Protein AF-A0A087U171-F1 (afdb_m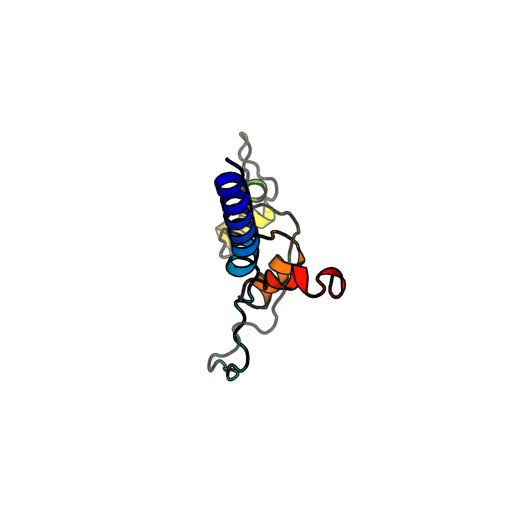onomer_lite)

Structure (mmCIF, N/CA/C/O backbone):
data_AF-A0A087U171-F1
#
_entry.id   AF-A0A087U171-F1
#
loop_
_atom_site.group_PDB
_atom_site.id
_atom_site.type_symbol
_atom_site.label_atom_id
_atom_site.label_alt_id
_atom_site.label_comp_id
_atom_site.label_asym_id
_atom_site.label_entity_id
_atom_site.label_seq_id
_atom_site.pdbx_PDB_ins_code
_atom_site.Cartn_x
_atom_site.Cartn_y
_atom_site.Cartn_z
_atom_site.occupancy
_atom_site.B_iso_or_equiv
_atom_site.auth_seq_id
_atom_site.auth_comp_id
_atom_site.auth_asym_id
_atom_site.auth_atom_id
_atom_site.pdbx_PDB_model_num
ATOM 1 N N . MET A 1 1 ? 34.828 6.775 -36.837 1.00 70.75 1 MET A N 1
ATOM 2 C CA . MET A 1 1 ? 34.079 7.713 -35.965 1.00 70.75 1 MET A CA 1
ATOM 3 C C . MET A 1 1 ? 32.569 7.620 -36.177 1.00 70.75 1 MET A C 1
ATOM 5 O O . MET A 1 1 ? 31.878 7.353 -35.208 1.00 70.75 1 MET A O 1
ATOM 9 N N . ILE A 1 2 ? 32.053 7.731 -37.409 1.00 85.25 2 ILE A N 1
ATOM 10 C CA . ILE A 1 2 ? 30.600 7.662 -37.693 1.00 85.25 2 ILE A CA 1
ATOM 11 C C . ILE A 1 2 ? 29.969 6.317 -37.274 1.00 85.25 2 ILE A C 1
ATOM 13 O O . ILE A 1 2 ? 28.938 6.314 -36.613 1.00 85.25 2 ILE A O 1
ATOM 17 N N . LEU A 1 3 ? 30.621 5.183 -37.566 1.00 88.44 3 LEU A N 1
ATOM 18 C CA . LEU A 1 3 ? 30.140 3.847 -37.172 1.00 88.44 3 LEU A CA 1
ATOM 19 C C . LEU A 1 3 ? 29.975 3.691 -35.650 1.00 88.44 3 LEU A C 1
ATOM 21 O O . LEU A 1 3 ? 28.954 3.195 -35.187 1.00 88.44 3 LEU A O 1
ATOM 25 N N . PHE A 1 4 ? 30.961 4.151 -34.874 1.00 91.00 4 PHE A N 1
ATOM 26 C CA . PHE A 1 4 ? 30.902 4.117 -33.410 1.00 91.00 4 PHE A CA 1
ATOM 27 C C . PHE A 1 4 ? 29.806 5.038 -32.860 1.00 91.00 4 PHE A C 1
ATOM 29 O O . PHE A 1 4 ? 29.152 4.680 -31.887 1.00 91.00 4 PHE A O 1
ATOM 36 N N . GLY A 1 5 ? 29.560 6.181 -33.512 1.00 92.81 5 GLY A N 1
ATOM 37 C CA . GLY A 1 5 ? 28.435 7.059 -33.185 1.00 92.81 5 GLY A CA 1
ATOM 38 C C . GLY A 1 5 ? 27.081 6.384 -33.419 1.00 92.81 5 GLY A C 1
ATOM 39 O O . GLY A 1 5 ? 26.248 6.369 -32.520 1.00 92.81 5 GLY A O 1
ATOM 40 N N . PHE A 1 6 ? 26.885 5.757 -34.584 1.00 95.88 6 PHE A N 1
ATOM 41 C CA . PHE A 1 6 ? 25.660 5.009 -34.898 1.00 95.88 6 PHE A CA 1
ATOM 42 C C . PHE A 1 6 ? 25.425 3.840 -33.939 1.00 95.88 6 PHE A C 1
ATOM 44 O O . PHE A 1 6 ? 24.322 3.687 -33.418 1.00 95.88 6 PHE A O 1
ATOM 51 N N . LEU A 1 7 ? 26.462 3.043 -33.664 1.00 96.69 7 LEU A N 1
ATOM 52 C CA . LEU A 1 7 ? 26.379 1.946 -32.702 1.00 96.69 7 LEU A CA 1
ATOM 53 C C . LEU A 1 7 ? 26.042 2.463 -31.297 1.00 96.69 7 L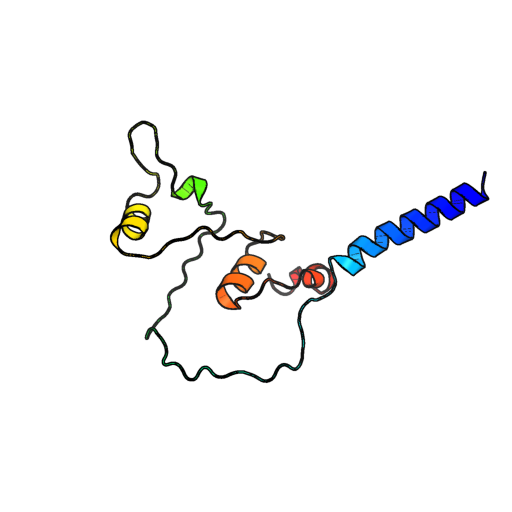EU A C 1
ATOM 55 O O . LEU A 1 7 ? 25.209 1.877 -30.610 1.00 96.69 7 LEU A O 1
ATOM 59 N N . GLY A 1 8 ? 26.637 3.591 -30.900 1.00 96.38 8 GLY A N 1
ATOM 60 C CA . GLY A 1 8 ? 26.315 4.281 -29.656 1.00 96.38 8 GLY A CA 1
ATOM 61 C C . GLY A 1 8 ? 24.834 4.642 -29.573 1.00 96.38 8 GLY A C 1
ATOM 62 O O . GLY A 1 8 ? 24.183 4.267 -28.602 1.00 96.38 8 GLY A O 1
ATOM 63 N N . VAL A 1 9 ? 24.280 5.299 -30.596 1.00 96.88 9 VAL A N 1
ATOM 64 C CA . VAL A 1 9 ? 22.849 5.653 -30.640 1.00 96.88 9 VAL A CA 1
ATOM 65 C C . VAL A 1 9 ? 21.969 4.409 -30.523 1.00 96.88 9 VAL A C 1
ATOM 67 O O . VAL A 1 9 ? 21.073 4.394 -29.686 1.00 96.88 9 VAL A O 1
ATOM 70 N N . ILE A 1 10 ? 22.262 3.345 -31.279 1.00 97.38 10 ILE A N 1
ATOM 71 C CA . ILE A 1 10 ? 21.495 2.089 -31.232 1.00 97.38 10 ILE A CA 1
ATOM 72 C C . ILE A 1 10 ? 21.484 1.503 -29.816 1.00 97.38 10 ILE A C 1
ATOM 74 O O . ILE A 1 10 ? 20.419 1.175 -29.296 1.00 97.38 10 ILE A O 1
ATOM 78 N N . ILE A 1 11 ? 22.651 1.406 -29.173 1.00 96.88 11 ILE A N 1
ATOM 79 C CA . ILE A 1 11 ? 22.769 0.870 -27.812 1.00 96.88 11 ILE A CA 1
ATOM 80 C C . ILE A 1 11 ? 21.957 1.716 -26.821 1.00 96.88 11 ILE A C 1
ATOM 82 O O . ILE A 1 11 ? 21.208 1.164 -26.017 1.00 96.88 11 ILE A O 1
ATOM 86 N N . HIS A 1 12 ? 22.051 3.046 -26.898 1.00 96.19 12 HIS A N 1
ATOM 87 C CA . HIS A 1 12 ? 21.295 3.934 -26.009 1.00 96.19 12 HIS A CA 1
ATOM 88 C C . HIS A 1 12 ? 19.789 3.831 -26.242 1.00 96.19 12 HIS A C 1
ATOM 90 O O . HIS A 1 12 ? 19.025 3.831 -25.281 1.00 96.19 12 HIS A O 1
ATOM 96 N N . THR A 1 13 ? 19.347 3.694 -27.492 1.00 96.31 13 THR A N 1
ATOM 97 C CA . THR A 1 13 ? 17.935 3.466 -27.808 1.00 96.31 13 THR A CA 1
ATOM 98 C C . THR A 1 13 ? 17.443 2.139 -27.227 1.00 96.31 13 THR A C 1
ATOM 100 O O . THR A 1 13 ? 16.379 2.114 -26.616 1.00 96.31 13 THR A O 1
ATOM 103 N N . ILE A 1 14 ? 18.218 1.055 -27.342 1.00 96.56 14 ILE A N 1
ATOM 104 C CA . ILE A 1 14 ? 17.868 -0.245 -26.744 1.00 96.56 14 ILE A CA 1
ATOM 105 C C . ILE A 1 14 ? 17.748 -0.131 -25.221 1.00 96.56 14 ILE A C 1
ATOM 107 O O . ILE A 1 14 ? 16.753 -0.582 -24.660 1.00 96.56 14 ILE A O 1
ATOM 111 N N . PHE A 1 15 ? 18.718 0.499 -24.552 1.00 94.38 15 PHE A N 1
ATOM 112 C CA . PHE A 1 15 ? 18.658 0.701 -23.101 1.00 94.38 15 PHE A CA 1
ATOM 113 C C . PHE A 1 15 ? 17.507 1.609 -22.672 1.00 94.38 15 PHE A C 1
ATOM 115 O O . PHE A 1 15 ? 16.906 1.384 -21.626 1.00 94.38 15 PHE A O 1
ATOM 122 N N . LEU A 1 16 ? 17.165 2.613 -23.478 1.00 93.94 16 LEU A N 1
ATOM 123 C CA . LEU A 1 16 ? 16.008 3.456 -23.207 1.00 93.94 16 LEU A CA 1
ATOM 124 C C . LEU A 1 16 ? 14.711 2.638 -23.262 1.00 93.94 16 LEU A C 1
ATOM 126 O O . LEU A 1 16 ? 13.887 2.742 -22.358 1.00 93.94 16 LEU A O 1
ATOM 130 N N . TYR A 1 17 ? 14.541 1.791 -24.282 1.00 92.06 17 TYR A N 1
ATOM 131 C CA . TYR A 1 17 ? 13.362 0.928 -24.401 1.00 92.06 17 TYR A CA 1
ATOM 132 C C . TYR A 1 17 ? 13.311 -0.182 -23.345 1.00 92.06 17 TYR A C 1
ATOM 134 O O . TYR A 1 17 ? 12.220 -0.531 -22.893 1.00 92.06 17 TYR A O 1
ATOM 142 N N . SER A 1 18 ? 14.456 -0.724 -22.919 1.00 92.00 18 SER A N 1
ATOM 143 C CA . SER A 1 18 ? 14.481 -1.826 -21.951 1.00 92.00 18 SER A CA 1
ATOM 144 C C . SER A 1 18 ? 13.933 -1.420 -20.583 1.00 92.00 18 SER A C 1
ATOM 146 O O . SER A 1 18 ? 13.266 -2.227 -19.942 1.00 92.00 18 SER A O 1
ATOM 148 N N . VAL A 1 19 ? 14.131 -0.168 -20.155 1.00 89.06 19 VAL A N 1
ATOM 149 C CA . VAL A 1 19 ? 13.524 0.355 -18.919 1.00 89.06 19 VAL A CA 1
ATOM 150 C C . VAL A 1 19 ? 11.999 0.256 -18.986 1.00 89.06 19 VAL A C 1
ATOM 152 O O . VAL A 1 19 ? 11.365 -0.179 -18.026 1.00 89.06 19 VAL A O 1
ATOM 155 N N . PHE A 1 20 ? 11.396 0.591 -20.127 1.00 84.88 20 PHE A N 1
ATOM 156 C CA . PHE A 1 20 ? 9.947 0.489 -20.276 1.00 84.88 20 PHE A CA 1
ATOM 157 C C . PHE A 1 20 ? 9.464 -0.968 -20.282 1.00 84.88 20 PHE A C 1
ATOM 159 O O . PHE A 1 20 ? 8.514 -1.282 -19.570 1.00 84.88 20 PHE A O 1
ATOM 166 N N . ASP A 1 21 ? 10.129 -1.875 -21.004 1.00 83.62 21 ASP A N 1
ATOM 167 C CA . ASP A 1 21 ? 9.726 -3.294 -21.036 1.00 83.62 21 ASP A CA 1
ATOM 168 C C . ASP A 1 21 ? 9.906 -3.996 -19.678 1.00 83.62 21 ASP A C 1
ATOM 170 O O . ASP A 1 21 ? 9.0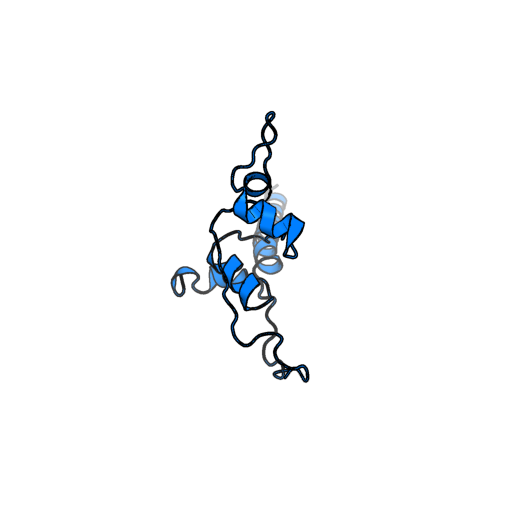71 -4.809 -19.290 1.00 83.62 21 ASP A O 1
ATOM 174 N N . VAL A 1 22 ? 10.952 -3.663 -18.915 1.00 84.38 22 VAL A N 1
ATOM 175 C CA . VAL A 1 22 ? 11.205 -4.285 -17.604 1.00 84.38 22 VAL A CA 1
ATOM 176 C C . VAL A 1 22 ? 10.240 -3.776 -16.530 1.00 84.38 22 VAL A C 1
ATOM 178 O O . VAL A 1 22 ? 9.755 -4.574 -15.731 1.00 84.38 22 VAL A O 1
ATOM 181 N N . TYR A 1 23 ? 9.949 -2.470 -16.491 1.00 80.06 23 TYR A N 1
ATOM 182 C CA . TYR A 1 23 ? 9.186 -1.868 -15.386 1.00 80.06 23 TYR A CA 1
ATOM 183 C C . TYR A 1 23 ? 7.693 -1.653 -15.673 1.00 80.06 23 TYR A C 1
ATOM 185 O O . TYR A 1 23 ? 6.913 -1.567 -14.727 1.00 80.06 23 TYR A O 1
ATOM 193 N N . PHE A 1 24 ? 7.270 -1.583 -16.940 1.00 78.56 24 PHE A N 1
ATOM 194 C CA . PHE A 1 24 ? 5.876 -1.292 -17.318 1.00 78.56 24 PHE A CA 1
ATOM 195 C C . PHE A 1 24 ? 5.159 -2.489 -17.944 1.00 78.56 24 PHE A C 1
ATOM 197 O O . PHE A 1 24 ? 4.144 -2.333 -18.625 1.00 78.56 24 PHE A O 1
ATOM 204 N N . LYS A 1 25 ? 5.660 -3.701 -17.708 1.00 78.50 25 LYS A N 1
ATOM 205 C CA . LYS A 1 25 ? 4.976 -4.931 -18.101 1.00 78.50 25 LYS A CA 1
ATOM 206 C C . LYS A 1 25 ? 4.059 -5.402 -16.983 1.00 78.50 25 LYS A C 1
ATOM 208 O O . LYS A 1 25 ? 4.446 -5.417 -15.818 1.00 78.50 25 LYS A O 1
ATOM 213 N N . SER A 1 26 ? 2.844 -5.791 -17.359 1.00 75.38 26 SER A N 1
ATOM 214 C CA . SER A 1 26 ? 1.826 -6.212 -16.400 1.00 75.38 26 SER A CA 1
ATOM 215 C C . SER A 1 26 ? 2.269 -7.451 -15.615 1.00 75.38 26 SER A C 1
ATOM 217 O O . SER A 1 26 ? 2.577 -8.471 -16.238 1.00 75.38 26 SER A O 1
ATOM 219 N N . PRO A 1 27 ? 2.258 -7.409 -14.270 1.00 70.94 27 PRO A N 1
ATOM 220 C CA . PRO A 1 27 ? 2.466 -8.591 -13.443 1.00 70.94 27 PRO A CA 1
ATOM 221 C C . PRO A 1 27 ? 1.176 -9.412 -13.254 1.00 70.94 27 PRO A C 1
ATOM 223 O O . PRO A 1 27 ? 1.211 -10.450 -12.594 1.00 70.94 27 PRO A O 1
ATOM 226 N N . ILE A 1 28 ? 0.029 -8.958 -13.780 1.00 74.25 28 ILE A N 1
ATOM 227 C CA . ILE A 1 28 ? -1.272 -9.579 -13.516 1.00 74.25 28 ILE A CA 1
ATOM 228 C C . ILE A 1 28 ? -1.443 -10.845 -14.363 1.00 74.25 28 ILE A C 1
ATOM 230 O O . ILE A 1 28 ? -1.523 -10.808 -15.594 1.00 74.25 28 ILE A O 1
ATOM 234 N N . ILE A 1 29 ? -1.563 -11.983 -13.681 1.00 75.38 29 ILE A N 1
ATOM 235 C CA . ILE A 1 29 ? -1.872 -13.275 -14.297 1.00 75.38 29 ILE A CA 1
ATOM 236 C C . ILE A 1 29 ? -3.385 -13.372 -14.505 1.00 75.38 29 ILE A C 1
ATOM 238 O O . ILE A 1 29 ? -4.171 -13.211 -13.573 1.00 75.38 29 ILE A O 1
ATOM 242 N N . HIS A 1 30 ? -3.791 -13.657 -15.739 1.00 79.12 30 HIS A N 1
ATOM 243 C CA . HIS A 1 30 ? -5.193 -13.806 -16.116 1.00 79.12 30 HIS A CA 1
ATOM 244 C C . HIS A 1 30 ? -5.598 -15.287 -16.097 1.00 79.12 30 HIS A C 1
ATOM 246 O O . HIS A 1 30 ? -4.765 -16.165 -16.314 1.00 79.12 30 HIS A O 1
ATOM 252 N N . GLY A 1 31 ? -6.883 -15.570 -15.862 1.00 83.25 31 GLY A N 1
ATOM 253 C CA . GLY A 1 31 ? -7.423 -16.936 -15.922 1.00 83.25 31 GLY A CA 1
ATOM 254 C C . GLY A 1 31 ? -7.198 -17.787 -14.668 1.00 83.25 31 GLY A C 1
ATOM 255 O O . GLY A 1 31 ? -7.317 -19.007 -14.734 1.00 83.25 31 GLY A O 1
ATOM 256 N N . MET A 1 32 ? -6.885 -17.169 -13.524 1.00 81.50 32 MET A N 1
ATOM 257 C CA . MET A 1 32 ? -6.827 -17.891 -12.252 1.00 81.50 32 MET A CA 1
ATOM 258 C C . MET A 1 32 ? -8.212 -18.426 -11.864 1.00 81.50 32 MET A C 1
ATOM 260 O O . MET A 1 32 ? -9.221 -17.731 -11.997 1.00 81.50 32 MET A O 1
ATOM 264 N N . THR A 1 33 ? -8.262 -19.653 -11.349 1.00 87.69 33 THR A N 1
ATOM 265 C CA . THR A 1 33 ? -9.481 -20.227 -10.772 1.00 87.69 33 THR A CA 1
ATOM 266 C C . THR A 1 33 ? -9.830 -19.498 -9.471 1.00 87.69 33 THR A C 1
ATOM 268 O O . THR A 1 33 ? -8.974 -19.445 -8.583 1.00 87.69 33 THR A O 1
ATOM 271 N N . PRO A 1 34 ? -11.055 -18.959 -9.314 1.00 85.44 34 PRO A N 1
ATOM 272 C CA . PRO A 1 34 ? -11.471 -18.318 -8.072 1.00 85.44 34 PRO A CA 1
ATOM 273 C C . PRO A 1 34 ? -11.323 -19.268 -6.881 1.00 85.44 34 PRO A C 1
ATOM 275 O O . PRO A 1 34 ? -11.788 -20.406 -6.925 1.00 85.44 34 PRO A O 1
ATOM 278 N N . TYR A 1 35 ? -10.686 -18.793 -5.813 1.00 85.06 35 TYR A N 1
ATOM 279 C CA . TYR A 1 35 ? -10.543 -19.546 -4.572 1.00 85.06 35 TYR A CA 1
ATOM 280 C C . TYR A 1 35 ? -11.574 -19.070 -3.550 1.00 85.06 35 TYR A C 1
ATOM 282 O O . TYR A 1 35 ? -11.674 -17.874 -3.273 1.00 85.06 35 TYR A O 1
ATOM 290 N N . SER A 1 36 ? -12.330 -20.006 -2.976 1.00 87.56 36 SER A N 1
ATOM 291 C CA . SER A 1 36 ? -13.227 -19.722 -1.856 1.00 87.56 36 SER A CA 1
ATOM 292 C C . SER A 1 36 ? -12.553 -20.124 -0.552 1.00 87.56 36 SER A C 1
ATOM 294 O O . SER A 1 36 ? -12.022 -21.229 -0.432 1.00 87.56 36 SER A O 1
ATOM 296 N N . THR A 1 37 ? -12.557 -19.221 0.426 1.00 87.88 37 THR A N 1
ATOM 297 C CA . THR A 1 37 ? -11.998 -19.515 1.743 1.00 87.88 37 THR A CA 1
ATOM 298 C C . THR A 1 37 ? -12.952 -20.419 2.531 1.00 87.88 37 THR A C 1
ATOM 300 O O . THR A 1 37 ? -14.130 -20.085 2.660 1.00 87.88 37 THR A O 1
ATOM 303 N N . PRO A 1 38 ? -12.474 -21.543 3.098 1.00 92.62 38 PRO A N 1
ATOM 304 C CA . PRO A 1 38 ? -13.291 -22.381 3.973 1.00 92.62 38 PRO A CA 1
ATOM 305 C C . PRO A 1 38 ? -13.491 -21.756 5.365 1.00 92.62 38 PRO A C 1
ATOM 307 O O . PRO A 1 38 ? -14.243 -22.291 6.178 1.00 92.62 38 PRO A O 1
ATOM 310 N N . LEU A 1 39 ? -12.796 -20.655 5.673 1.00 94.25 39 LEU A N 1
ATOM 311 C CA . LEU A 1 39 ? -12.853 -20.006 6.978 1.00 94.25 39 LEU A CA 1
ATOM 312 C C . LEU A 1 39 ? -14.104 -19.123 7.102 1.00 94.25 39 LEU A C 1
ATOM 314 O O . LEU A 1 39 ? -14.453 -18.418 6.151 1.00 94.25 39 LEU A O 1
ATOM 318 N N . PRO A 1 40 ? -14.754 -19.097 8.280 1.00 94.25 40 PRO A N 1
ATOM 319 C CA . PRO A 1 40 ? -15.843 -18.165 8.529 1.00 94.25 40 PRO A CA 1
ATOM 320 C C . PRO A 1 40 ? -15.340 -16.717 8.487 1.00 94.25 40 PRO A C 1
ATOM 322 O O . PRO A 1 40 ? -14.188 -16.428 8.821 1.00 94.25 40 PRO A O 1
ATOM 325 N N . ALA A 1 41 ? -16.222 -15.790 8.108 1.00 92.31 41 ALA A N 1
ATOM 326 C CA . ALA A 1 41 ? -15.893 -14.370 8.098 1.00 92.31 41 ALA A CA 1
ATOM 327 C C . ALA A 1 41 ? -15.537 -13.886 9.522 1.00 92.31 41 ALA A C 1
ATOM 329 O O . ALA A 1 41 ? -16.311 -14.125 10.453 1.00 92.31 41 ALA A O 1
ATOM 330 N N . PRO A 1 42 ? -14.412 -13.170 9.710 1.00 91.50 42 PRO A N 1
ATOM 331 C CA . PRO A 1 42 ? -13.946 -12.762 11.038 1.00 91.50 42 PRO A CA 1
ATOM 332 C C . PRO A 1 42 ? -14.820 -11.675 11.683 1.00 91.50 42 PRO A C 1
ATOM 334 O O . PRO A 1 42 ? -14.765 -11.474 12.893 1.00 91.50 42 PRO A O 1
ATOM 337 N N . ALA A 1 43 ? -15.633 -10.964 10.896 1.00 94.44 43 ALA A N 1
ATOM 338 C CA . ALA A 1 43 ? -16.516 -9.908 11.373 1.00 94.44 43 ALA A CA 1
ATOM 339 C C . ALA A 1 43 ? -17.791 -9.812 10.524 1.00 94.44 43 ALA A C 1
ATOM 341 O O . ALA A 1 43 ? -17.805 -10.173 9.349 1.00 94.44 43 ALA A O 1
ATOM 342 N N . LYS A 1 44 ? -18.861 -9.258 11.111 1.00 96.56 44 LYS A N 1
ATOM 343 C CA . LYS A 1 44 ? -20.132 -8.975 10.411 1.00 96.56 44 LYS A CA 1
ATOM 344 C C . LYS A 1 44 ? -20.071 -7.719 9.532 1.00 96.56 44 LYS A C 1
ATOM 346 O O . LYS A 1 44 ? -20.903 -7.555 8.646 1.00 96.56 44 LYS A O 1
ATOM 351 N N . ARG A 1 45 ? -19.139 -6.803 9.814 1.00 95.56 45 ARG A N 1
ATOM 352 C CA . ARG A 1 45 ? -18.946 -5.542 9.088 1.00 95.56 45 ARG A CA 1
ATOM 353 C C . ARG A 1 45 ? -17.476 -5.149 9.125 1.00 95.56 45 ARG A C 1
ATOM 355 O O . ARG A 1 45 ? -16.851 -5.236 10.177 1.00 95.56 45 ARG A O 1
ATOM 362 N N . LEU A 1 46 ? -16.980 -4.673 7.990 1.00 92.94 46 LEU A N 1
ATOM 363 C CA . LEU A 1 46 ? -15.672 -4.048 7.852 1.00 92.94 46 LEU A CA 1
ATOM 364 C C . LEU A 1 46 ? -15.871 -2.559 7.555 1.00 92.94 46 LEU A C 1
ATOM 366 O O . LEU A 1 46 ? -16.683 -2.206 6.702 1.00 92.94 46 LEU A O 1
ATOM 370 N N . VAL A 1 47 ? -15.140 -1.701 8.264 1.00 95.19 47 VAL A N 1
ATOM 371 C CA . VAL A 1 47 ? -15.047 -0.265 7.975 1.00 95.19 47 VAL A CA 1
ATOM 372 C C . VAL A 1 47 ? -13.581 0.039 7.703 1.00 95.19 47 VAL A C 1
ATOM 374 O O . VAL A 1 47 ? -12.740 -0.180 8.571 1.00 95.19 47 VAL A O 1
ATOM 377 N N . LEU A 1 48 ? -13.283 0.506 6.493 1.00 93.19 48 LEU A N 1
ATOM 378 C CA . LEU A 1 48 ? -11.946 0.935 6.094 1.00 93.19 48 LEU A CA 1
ATOM 379 C C . LEU A 1 48 ? -11.904 2.462 6.104 1.00 93.19 48 LEU A C 1
ATOM 381 O O . LEU A 1 48 ? -12.695 3.104 5.418 1.00 93.19 48 LEU A O 1
ATOM 385 N N . ILE A 1 49 ? -10.992 3.031 6.890 1.00 93.38 49 ILE A N 1
ATOM 386 C CA . ILE A 1 49 ? -10.725 4.472 6.930 1.00 93.38 49 ILE A CA 1
ATOM 387 C C . ILE A 1 49 ? -9.351 4.687 6.306 1.00 93.38 49 ILE A C 1
ATOM 389 O O . ILE A 1 49 ? -8.361 4.146 6.796 1.00 93.38 49 I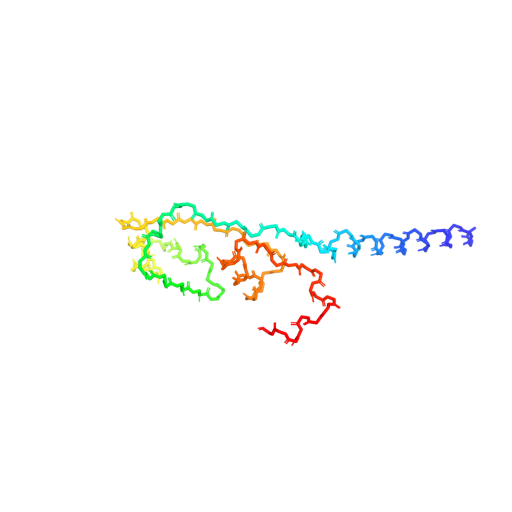LE A O 1
ATOM 393 N N . VAL A 1 50 ? -9.298 5.470 5.231 1.00 91.50 50 VAL A N 1
ATOM 394 C CA . VAL A 1 50 ? -8.059 5.812 4.529 1.00 91.50 50 VAL A CA 1
ATOM 395 C C . VAL A 1 50 ? -7.852 7.315 4.649 1.00 91.50 50 VAL A C 1
ATOM 397 O O . VAL A 1 50 ? -8.692 8.097 4.210 1.00 91.50 50 VAL A O 1
ATOM 400 N N . ALA A 1 51 ? -6.750 7.713 5.279 1.00 91.25 51 ALA A N 1
ATOM 401 C CA . ALA A 1 51 ? -6.341 9.107 5.385 1.00 91.25 51 ALA A CA 1
ATOM 402 C C . ALA A 1 51 ? -5.214 9.366 4.380 1.00 91.25 51 ALA A C 1
ATOM 404 O O . ALA A 1 51 ? -4.107 8.849 4.541 1.00 91.25 51 ALA A O 1
ATOM 405 N N . ASP A 1 52 ? -5.510 10.138 3.335 1.00 89.69 52 ASP A N 1
ATOM 406 C CA . ASP A 1 52 ? -4.540 10.427 2.280 1.00 89.69 52 ASP A CA 1
ATOM 407 C C . ASP A 1 52 ? -3.364 11.257 2.821 1.00 89.69 52 ASP A C 1
ATOM 409 O O . ASP A 1 52 ? -3.542 12.172 3.627 1.00 89.69 52 ASP A O 1
ATOM 413 N N . GLY A 1 53 ? -2.145 10.897 2.421 1.00 88.19 53 GLY A N 1
ATOM 414 C CA . GLY A 1 53 ? -0.914 11.544 2.876 1.00 88.19 53 GLY A CA 1
ATOM 415 C C . GLY A 1 53 ? -0.571 11.364 4.363 1.00 88.19 53 GLY A C 1
ATOM 416 O O . GLY A 1 53 ? 0.392 11.978 4.833 1.00 88.19 53 GLY A O 1
ATOM 417 N N . LEU A 1 54 ? -1.300 10.536 5.126 1.00 90.50 54 LEU A N 1
ATOM 418 C CA . LEU A 1 54 ? -1.019 10.323 6.549 1.00 90.50 54 LEU A CA 1
ATOM 419 C C . LEU A 1 54 ? 0.217 9.435 6.745 1.00 90.50 54 LEU A C 1
ATOM 421 O O . LEU A 1 54 ? 0.160 8.208 6.657 1.00 90.50 54 LEU A O 1
ATOM 425 N N . ARG A 1 55 ? 1.352 10.061 7.051 1.00 91.06 55 ARG A N 1
ATOM 426 C CA . ARG A 1 55 ? 2.615 9.356 7.291 1.00 91.06 55 ARG A CA 1
ATOM 427 C C . ARG A 1 55 ? 2.728 8.861 8.734 1.00 91.06 55 ARG A C 1
ATOM 429 O O . ARG A 1 55 ? 2.359 9.563 9.676 1.00 91.06 55 ARG A O 1
ATOM 436 N N . ALA A 1 56 ? 3.310 7.674 8.907 1.00 91.44 56 ALA A N 1
ATOM 437 C CA . ALA A 1 56 ? 3.492 7.056 10.221 1.00 91.44 56 ALA A CA 1
ATOM 438 C C . ALA A 1 56 ? 4.397 7.883 11.150 1.00 91.44 56 ALA A C 1
ATOM 440 O O . ALA A 1 56 ? 4.092 8.019 12.330 1.00 91.44 56 ALA A O 1
ATOM 441 N N . ASP A 1 57 ? 5.470 8.482 10.625 1.00 91.69 57 ASP A N 1
ATOM 442 C CA . ASP A 1 57 ? 6.380 9.319 11.416 1.00 91.69 57 ASP A CA 1
ATOM 443 C C . ASP A 1 57 ? 5.674 10.545 11.997 1.00 91.69 57 ASP A C 1
ATOM 445 O O . ASP A 1 57 ? 5.955 10.920 13.127 1.00 91.69 57 ASP A O 1
ATOM 449 N N . LYS A 1 58 ? 4.723 11.128 11.257 1.00 91.12 58 LYS A N 1
ATOM 450 C CA . LYS A 1 58 ? 3.933 12.275 11.717 1.00 91.12 58 LYS A CA 1
ATOM 451 C C . LYS A 1 58 ? 2.791 11.900 12.649 1.00 91.12 58 LYS A C 1
ATOM 453 O O . LYS A 1 58 ? 2.512 12.643 13.591 1.00 91.12 58 LYS A O 1
ATOM 458 N N . LEU A 1 59 ? 2.163 10.748 12.423 1.00 91.12 59 LEU A N 1
ATOM 459 C CA . LEU A 1 59 ? 1.113 10.236 13.300 1.00 91.12 59 LEU A CA 1
ATOM 460 C C . LEU A 1 59 ? 1.657 9.858 14.686 1.00 91.12 59 LEU A C 1
ATOM 462 O O . LEU A 1 59 ? 1.027 10.169 15.695 1.00 91.12 59 LEU A O 1
ATOM 466 N N . PHE A 1 60 ? 2.822 9.206 14.734 1.00 89.44 60 PHE A N 1
ATOM 467 C CA . PHE A 1 60 ? 3.441 8.722 15.973 1.00 89.44 60 PHE A CA 1
ATOM 468 C C . PHE A 1 60 ? 4.499 9.671 16.552 1.00 89.44 60 PHE A C 1
ATOM 470 O O . PHE A 1 60 ? 5.183 9.308 17.509 1.00 89.44 60 PHE A O 1
ATOM 477 N N . GLU A 1 61 ? 4.627 10.882 16.003 1.00 92.50 61 GLU A N 1
ATOM 478 C CA . GLU A 1 61 ? 5.520 11.915 16.529 1.00 92.50 61 GLU A CA 1
ATOM 479 C C . GLU A 1 61 ? 5.139 12.261 17.979 1.00 92.50 61 GLU A C 1
ATOM 481 O O . GLU A 1 61 ? 3.959 12.435 18.311 1.00 92.50 61 GLU A O 1
ATOM 486 N N . VAL A 1 62 ? 6.156 12.348 18.839 1.00 91.69 62 VAL A N 1
ATOM 487 C CA . VAL A 1 62 ? 6.041 12.782 20.234 1.00 91.69 62 VAL A CA 1
ATOM 488 C C . VAL A 1 62 ? 6.972 13.972 20.420 1.00 91.69 62 VAL A C 1
ATOM 490 O O . VAL A 1 62 ? 8.158 13.889 20.093 1.00 91.69 62 VAL A O 1
ATOM 493 N N . ASN A 1 63 ? 6.435 15.087 20.906 1.00 89.56 63 ASN A N 1
ATOM 494 C CA . ASN A 1 63 ? 7.220 16.293 21.147 1.00 89.56 63 ASN A CA 1
ATOM 495 C C . ASN A 1 63 ? 8.107 16.147 22.402 1.00 89.56 63 ASN A C 1
ATOM 497 O O . ASN A 1 63 ? 8.027 15.168 23.146 1.00 89.56 63 ASN A O 1
ATOM 501 N N . ALA A 1 64 ? 8.961 17.140 22.661 1.00 90.06 64 ALA A N 1
ATOM 502 C CA . ALA A 1 64 ? 9.861 17.132 23.819 1.00 90.06 64 ALA A CA 1
ATOM 503 C C . ALA A 1 64 ? 9.120 17.116 25.174 1.00 90.06 64 ALA A C 1
ATOM 505 O O . ALA A 1 64 ? 9.700 16.750 26.193 1.00 90.06 64 ALA A O 1
ATOM 506 N N . GLN A 1 65 ? 7.845 17.505 25.181 1.00 89.44 65 GLN A N 1
ATOM 507 C CA . GLN A 1 65 ? 6.955 17.533 26.337 1.00 89.44 65 GLN A CA 1
ATOM 508 C C . GLN A 1 65 ? 6.187 16.212 26.522 1.00 89.44 65 GLN A C 1
ATOM 510 O O . GLN A 1 65 ? 5.439 16.072 27.487 1.00 89.44 65 GLN A O 1
ATOM 515 N N . GLY A 1 66 ? 6.384 15.226 25.638 1.00 87.12 66 GLY A N 1
ATOM 516 C CA . GLY A 1 66 ? 5.709 13.928 25.698 1.00 87.12 66 GLY A CA 1
ATOM 517 C C . GLY A 1 66 ? 4.310 13.905 25.073 1.00 87.12 66 GLY A C 1
ATOM 518 O O . GLY A 1 66 ? 3.608 12.901 25.187 1.00 87.12 66 GLY A O 1
ATOM 519 N N . GLU A 1 67 ? 3.892 14.976 24.404 1.00 90.19 67 GLU A N 1
ATOM 520 C CA . GLU A 1 67 ? 2.585 15.092 23.758 1.00 90.19 67 GLU A CA 1
ATOM 521 C C . GLU A 1 67 ? 2.644 14.598 22.308 1.00 90.19 67 GLU A C 1
ATOM 523 O O . GLU A 1 67 ? 3.675 14.675 21.637 1.00 90.19 67 GLU A O 1
ATOM 528 N N . THR A 1 68 ? 1.517 14.096 21.808 1.00 93.44 68 THR A N 1
ATOM 529 C CA . THR A 1 68 ? 1.383 13.546 20.452 1.00 93.44 68 THR A CA 1
ATOM 530 C C . THR A 1 68 ? 0.316 14.297 19.663 1.00 93.44 68 THR A C 1
ATOM 532 O O . THR A 1 68 ? -0.671 14.765 20.228 1.00 93.44 68 THR A O 1
ATOM 535 N N . ASN A 1 69 ? 0.484 14.361 18.341 1.00 89.62 69 ASN A N 1
ATOM 536 C CA . ASN A 1 69 ? -0.465 15.009 17.430 1.00 89.62 69 ASN A CA 1
ATOM 537 C C . ASN A 1 69 ? -1.833 14.301 17.372 1.00 89.62 69 ASN A C 1
ATOM 539 O O . ASN A 1 69 ? -2.828 14.912 16.992 1.00 89.62 69 ASN A O 1
ATOM 543 N N . ALA A 1 70 ? -1.892 13.012 17.728 1.00 93.06 70 ALA A N 1
ATOM 544 C CA . ALA A 1 70 ? -3.104 12.199 17.647 1.00 93.06 70 ALA A CA 1
ATOM 545 C C . ALA A 1 70 ? -3.268 11.300 18.891 1.00 93.06 70 ALA A C 1
ATOM 547 O O . ALA A 1 70 ? -3.141 10.075 18.791 1.00 93.06 70 ALA A O 1
ATOM 548 N N . PRO A 1 71 ? -3.574 11.874 20.073 1.00 92.62 71 PRO A N 1
ATOM 549 C CA . PRO A 1 71 ? -3.587 11.137 21.340 1.00 92.62 71 PRO A CA 1
ATOM 550 C C . PRO A 1 71 ? -4.570 9.967 21.344 1.00 92.62 71 PRO A C 1
ATOM 552 O O . PRO A 1 71 ? -4.229 8.887 21.817 1.00 92.62 71 PRO A O 1
ATOM 555 N N . TYR A 1 72 ? -5.748 10.142 20.741 1.00 93.00 72 TYR A N 1
ATOM 556 C CA . TYR A 1 72 ? -6.755 9.086 20.642 1.00 93.00 72 TYR A CA 1
ATOM 557 C C . TYR A 1 72 ? -6.299 7.902 19.774 1.00 93.00 72 TYR A C 1
ATOM 559 O O . TYR A 1 72 ? -6.413 6.750 20.182 1.00 93.00 72 TYR A O 1
ATOM 567 N N . LEU A 1 73 ? -5.741 8.172 18.587 1.00 92.94 73 LEU A N 1
ATOM 568 C CA . LEU A 1 73 ? -5.258 7.113 17.692 1.00 92.94 73 LEU A CA 1
ATOM 569 C C . LEU A 1 73 ? -4.047 6.390 18.283 1.00 92.94 73 LEU A C 1
ATOM 571 O O . LEU A 1 73 ? -3.911 5.179 18.118 1.00 92.94 73 LEU A O 1
ATOM 575 N N . ARG A 1 74 ? -3.188 7.118 19.004 1.00 91.69 74 ARG A N 1
ATOM 576 C CA . ARG A 1 74 ? -2.047 6.534 19.704 1.00 91.69 74 ARG A CA 1
ATOM 577 C C . ARG A 1 74 ? -2.491 5.621 20.847 1.00 91.69 74 ARG A C 1
ATOM 579 O O . ARG A 1 74 ? -1.951 4.528 20.970 1.00 91.69 74 ARG A O 1
ATOM 586 N N . ASP A 1 75 ? -3.456 6.042 21.662 1.00 93.06 75 ASP A N 1
ATOM 587 C CA . ASP A 1 75 ? -4.014 5.206 22.734 1.00 93.06 75 ASP A CA 1
ATOM 588 C C . ASP A 1 75 ? -4.631 3.918 22.174 1.00 93.06 75 ASP A C 1
ATOM 590 O O . ASP A 1 75 ? -4.293 2.818 22.616 1.00 93.06 75 ASP A O 1
ATOM 594 N N . LEU A 1 76 ? -5.428 4.044 21.108 1.00 93.75 76 LEU A N 1
ATOM 595 C CA . LEU A 1 76 ? -6.014 2.901 20.414 1.00 93.75 76 LEU A CA 1
ATOM 596 C C . LEU A 1 76 ? -4.939 1.933 19.899 1.00 93.75 76 LEU A C 1
ATOM 598 O O . LEU A 1 76 ? -5.081 0.724 20.070 1.00 93.75 76 LEU A O 1
ATOM 602 N N . ALA A 1 77 ? -3.859 2.445 19.306 1.00 92.50 77 ALA A N 1
ATOM 603 C CA . ALA A 1 77 ? -2.757 1.626 18.807 1.00 92.50 77 ALA A CA 1
ATOM 604 C C . ALA A 1 77 ? -1.967 0.926 19.928 1.00 92.50 77 ALA A C 1
ATOM 606 O O . ALA A 1 77 ? -1.525 -0.202 19.740 1.00 92.50 77 ALA A O 1
ATOM 607 N N . MET A 1 78 ? -1.776 1.573 21.082 1.00 91.56 78 MET A N 1
ATOM 608 C CA . MET A 1 78 ? -0.936 1.039 22.162 1.00 91.56 78 MET A CA 1
ATOM 609 C C . MET A 1 78 ? -1.674 0.090 23.109 1.00 91.56 78 MET A C 1
ATOM 611 O O . MET A 1 78 ? -1.051 -0.828 23.637 1.00 91.56 78 MET A O 1
ATOM 615 N N . ASN A 1 79 ? -2.969 0.317 23.343 1.00 95.50 79 ASN A N 1
ATOM 616 C CA . ASN A 1 79 ? -3.702 -0.334 24.433 1.00 95.50 79 ASN A CA 1
ATOM 617 C C . ASN A 1 79 ? -4.851 -1.244 23.974 1.00 95.50 79 ASN A C 1
ATOM 619 O O . ASN A 1 79 ? -5.299 -2.081 24.755 1.00 95.50 79 ASN A O 1
ATOM 623 N N . VAL A 1 80 ? -5.349 -1.094 22.741 1.00 95.69 80 VAL A N 1
ATOM 624 C CA . VAL A 1 80 ? -6.569 -1.790 22.283 1.00 95.69 80 VAL A CA 1
ATOM 625 C C . VAL A 1 80 ? -6.329 -2.616 21.022 1.00 95.69 80 VAL A C 1
ATOM 627 O O . VAL A 1 80 ? -6.733 -3.775 20.950 1.00 95.69 80 VAL A O 1
ATOM 630 N N . GLY A 1 81 ? -5.730 -2.005 20.003 1.00 91.00 81 GLY A N 1
ATOM 631 C CA . GLY A 1 81 ? -5.607 -2.561 18.662 1.00 91.00 81 GLY A CA 1
ATOM 632 C C . GLY A 1 81 ? -4.229 -3.134 18.342 1.00 91.00 81 GLY A C 1
ATOM 633 O O . GLY A 1 81 ? -3.295 -3.085 19.135 1.00 91.00 81 GLY A O 1
ATOM 634 N N . ALA A 1 82 ? -4.111 -3.654 17.121 1.00 92.56 82 ALA A N 1
ATOM 635 C CA . ALA A 1 82 ? -2.834 -3.973 16.498 1.00 92.56 82 ALA A CA 1
ATOM 636 C C . ALA A 1 82 ? -2.483 -2.881 15.484 1.00 92.56 82 ALA A C 1
ATOM 638 O O . ALA A 1 82 ? -3.357 -2.376 14.776 1.00 92.56 82 ALA A O 1
ATOM 639 N N . TRP A 1 83 ? -1.202 -2.538 15.393 1.00 93.19 83 TRP A N 1
ATOM 640 C CA . TRP A 1 83 ? -0.707 -1.550 14.442 1.00 93.19 83 TRP A CA 1
ATOM 641 C C . TRP A 1 83 ? 0.592 -2.020 13.790 1.00 93.19 83 TRP A C 1
ATOM 643 O O . TRP A 1 83 ? 1.289 -2.899 14.296 1.00 93.19 83 TRP A O 1
ATOM 653 N N . GLY A 1 84 ? 0.907 -1.423 12.644 1.00 91.31 84 GLY A N 1
ATOM 654 C CA . GLY A 1 84 ? 2.138 -1.673 11.910 1.00 91.31 84 GLY A CA 1
ATOM 655 C C . GLY A 1 84 ? 2.398 -0.575 10.887 1.00 91.31 84 GLY A C 1
ATOM 656 O O . GLY A 1 84 ? 1.505 0.200 10.546 1.00 91.31 84 GLY A O 1
ATOM 657 N N . ILE A 1 85 ? 3.635 -0.508 10.400 1.00 91.50 85 ILE A N 1
ATOM 658 C CA . ILE A 1 85 ? 4.039 0.429 9.349 1.00 91.50 85 ILE A CA 1
ATOM 659 C C . ILE A 1 85 ? 4.044 -0.326 8.023 1.00 91.50 85 ILE A C 1
ATOM 661 O O . ILE A 1 85 ? 4.811 -1.271 7.839 1.00 91.50 85 ILE A O 1
ATOM 665 N N . SER A 1 86 ? 3.190 0.101 7.096 1.00 86.06 86 SER A N 1
ATOM 666 C CA . SER A 1 86 ? 3.197 -0.405 5.726 1.00 86.06 86 SER A CA 1
ATOM 667 C C . SER A 1 86 ? 4.115 0.449 4.858 1.00 86.06 86 SER A C 1
ATOM 669 O O . SER A 1 86 ? 4.068 1.677 4.914 1.00 86.06 86 SER A O 1
ATOM 671 N N . HIS A 1 87 ? 4.935 -0.206 4.039 1.00 86.06 87 HIS A N 1
ATOM 672 C CA . HIS A 1 87 ? 5.747 0.464 3.031 1.00 86.06 87 HIS A CA 1
ATOM 673 C C . HIS A 1 87 ? 5.000 0.431 1.704 1.00 86.06 87 HIS A C 1
ATOM 675 O O . HIS A 1 87 ? 4.790 -0.633 1.112 1.00 86.06 87 HIS A O 1
ATOM 681 N N . THR A 1 88 ? 4.586 1.606 1.241 1.00 80.62 88 THR A N 1
ATOM 682 C CA . THR A 1 88 ? 3.952 1.749 -0.064 1.00 80.62 88 THR A CA 1
ATOM 683 C C . THR A 1 88 ? 4.977 1.505 -1.167 1.00 80.62 88 THR A C 1
ATOM 685 O O . THR A 1 88 ? 6.165 1.806 -1.031 1.00 80.62 88 THR A O 1
ATOM 688 N N . ARG A 1 89 ? 4.518 0.915 -2.272 1.00 77.69 89 ARG A N 1
ATOM 689 C CA . ARG A 1 89 ? 5.314 0.829 -3.495 1.00 77.69 89 ARG A CA 1
ATOM 690 C C . ARG A 1 89 ? 4.958 1.986 -4.404 1.00 77.69 89 ARG A C 1
ATOM 692 O O . ARG A 1 89 ? 3.831 2.470 -4.388 1.00 77.69 89 ARG A O 1
ATOM 699 N N . VAL A 1 90 ? 5.934 2.405 -5.196 1.00 76.94 90 VAL A N 1
ATOM 700 C CA . VAL A 1 90 ? 5.697 3.363 -6.271 1.00 76.94 90 VAL A CA 1
ATOM 701 C C . VAL A 1 90 ? 4.767 2.739 -7.322 1.00 76.94 90 VAL A C 1
ATOM 703 O O . VAL A 1 90 ? 4.917 1.548 -7.613 1.00 76.94 90 VAL A O 1
ATOM 706 N N . PRO A 1 91 ? 3.840 3.508 -7.913 1.00 77.75 91 PRO A N 1
ATOM 707 C CA . PRO A 1 91 ? 3.543 4.917 -7.627 1.00 77.75 91 PRO A CA 1
ATOM 708 C C . PRO A 1 91 ? 2.771 5.108 -6.305 1.00 77.75 91 PRO A C 1
ATOM 710 O O . PRO A 1 91 ? 1.805 4.403 -6.032 1.00 77.75 91 PRO A O 1
ATOM 713 N N . THR A 1 92 ? 3.184 6.080 -5.484 1.00 77.62 92 THR A N 1
ATOM 714 C CA . THR A 1 92 ? 2.544 6.398 -4.191 1.00 77.62 92 THR A CA 1
ATOM 715 C C . THR A 1 92 ? 1.395 7.388 -4.370 1.00 77.62 92 THR A C 1
ATOM 717 O O . THR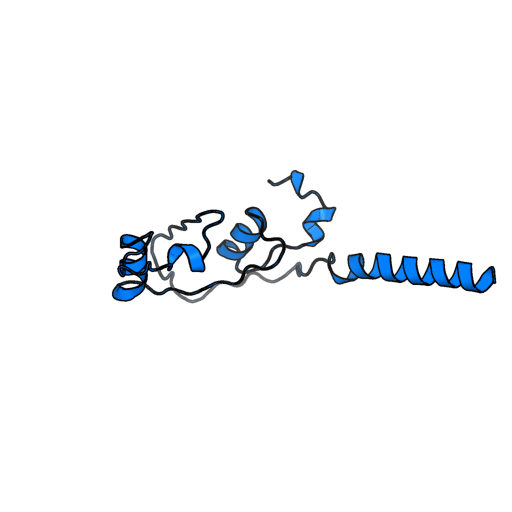 A 1 92 ? 1.404 8.472 -3.794 1.00 77.62 92 THR A O 1
ATOM 720 N N . GLU A 1 93 ? 0.440 7.011 -5.212 1.00 83.56 93 GLU A N 1
ATOM 721 C CA . GLU A 1 93 ? -0.772 7.774 -5.514 1.00 83.56 93 GLU A CA 1
ATOM 722 C C . GLU A 1 93 ? -1.976 7.164 -4.783 1.00 83.56 93 GLU A C 1
ATOM 724 O O . GLU A 1 93 ? -1.944 5.997 -4.367 1.00 83.56 93 GLU A O 1
ATOM 729 N N . SER A 1 94 ? -3.066 7.924 -4.660 1.00 85.44 94 SER A N 1
ATOM 730 C CA . SER A 1 94 ? -4.256 7.481 -3.927 1.00 85.44 94 SER A CA 1
ATOM 731 C C . SER A 1 94 ? -4.823 6.177 -4.511 1.00 85.44 94 SER A C 1
ATOM 733 O O . SER A 1 94 ? -5.112 5.242 -3.765 1.00 85.44 94 SER A O 1
ATOM 735 N N . ARG A 1 95 ? -4.934 6.053 -5.840 1.00 85.56 95 ARG A N 1
ATOM 736 C CA . ARG A 1 95 ? -5.508 4.871 -6.515 1.00 85.56 95 ARG A CA 1
ATOM 737 C C . ARG A 1 95 ? -4.715 3.566 -6.271 1.00 85.56 95 ARG A C 1
ATOM 739 O O . ARG A 1 95 ? -5.318 2.630 -5.736 1.00 85.56 95 ARG A O 1
ATOM 746 N N . PRO A 1 96 ? -3.395 3.489 -6.538 1.00 84.81 96 PRO A N 1
ATOM 747 C CA . PRO A 1 96 ? -2.572 2.331 -6.178 1.00 84.81 96 PRO A CA 1
ATOM 748 C C . PRO A 1 96 ? -2.697 1.916 -4.715 1.00 84.81 96 PRO A C 1
ATOM 750 O O . PRO A 1 96 ? -2.721 0.723 -4.407 1.00 84.81 96 PRO A O 1
ATOM 753 N N . GLY A 1 97 ? -2.792 2.899 -3.811 1.00 87.06 97 GLY A N 1
ATOM 754 C CA . GLY A 1 97 ? -2.981 2.663 -2.383 1.00 87.06 97 GLY A CA 1
ATOM 755 C C . GLY A 1 97 ? -4.291 1.937 -2.079 1.00 87.06 97 GLY A C 1
ATOM 756 O O . GLY A 1 97 ? -4.285 0.929 -1.372 1.00 87.06 97 GLY A O 1
ATOM 757 N N . HIS A 1 98 ? -5.406 2.388 -2.658 1.00 88.19 98 HIS A N 1
ATOM 758 C CA . HIS A 1 98 ? -6.706 1.734 -2.477 1.00 88.19 98 HIS A CA 1
ATOM 759 C C . HIS A 1 98 ? -6.731 0.317 -3.063 1.00 88.19 98 HIS A C 1
ATOM 761 O O . HIS A 1 98 ? -7.242 -0.597 -2.413 1.00 88.19 98 HIS A O 1
ATOM 767 N N . VAL A 1 99 ? -6.139 0.112 -4.247 1.00 87.12 99 VAL A N 1
ATOM 768 C CA . VAL A 1 99 ? -6.023 -1.221 -4.870 1.00 87.12 99 VAL A CA 1
ATOM 769 C C . VAL A 1 99 ? -5.228 -2.168 -3.972 1.00 87.12 99 VAL A C 1
ATOM 771 O O . VAL A 1 99 ? -5.668 -3.292 -3.738 1.00 87.12 99 VAL A O 1
ATOM 774 N N . ALA A 1 100 ? -4.117 -1.706 -3.396 1.00 88.75 100 ALA A N 1
ATOM 775 C CA . ALA A 1 100 ? -3.314 -2.513 -2.480 1.00 88.75 100 ALA A CA 1
ATOM 776 C C . ALA A 1 100 ? -4.069 -2.886 -1.198 1.00 88.75 100 ALA A C 1
ATOM 778 O O . ALA A 1 100 ? -4.009 -4.038 -0.767 1.00 88.75 100 ALA A O 1
ATOM 779 N N . ILE A 1 101 ? -4.804 -1.941 -0.606 1.00 90.00 101 ILE A N 1
ATOM 780 C CA . ILE A 1 101 ? -5.556 -2.165 0.638 1.00 90.00 101 ILE A CA 1
ATOM 781 C C . ILE A 1 101 ? -6.724 -3.132 0.416 1.00 90.00 101 ILE A C 1
ATOM 783 O O . ILE A 1 101 ? -6.918 -4.049 1.210 1.00 90.00 101 ILE A O 1
ATOM 787 N N . ALA A 1 102 ? -7.509 -2.933 -0.645 1.00 89.44 102 ALA A N 1
ATOM 788 C CA . ALA A 1 102 ? -8.729 -3.705 -0.876 1.00 89.44 102 ALA A CA 1
ATOM 789 C C . ALA A 1 102 ? -8.479 -5.011 -1.645 1.00 89.44 102 ALA A C 1
ATOM 791 O O . ALA A 1 102 ? -9.108 -6.027 -1.359 1.00 89.44 102 ALA A O 1
ATOM 792 N N . GLY A 1 103 ? -7.573 -4.986 -2.623 1.00 86.38 103 GLY A N 1
ATOM 793 C CA . GLY A 1 103 ? -7.254 -6.124 -3.485 1.00 86.38 103 GLY A CA 1
ATOM 794 C C . GLY A 1 103 ? -6.137 -7.019 -2.952 1.00 86.38 103 GLY A C 1
ATOM 795 O O . GLY A 1 103 ? -5.956 -8.122 -3.462 1.00 86.38 103 GLY A O 1
ATOM 796 N N . GLY A 1 104 ? -5.369 -6.564 -1.955 1.00 86.06 104 GLY A N 1
ATOM 797 C CA . GLY A 1 104 ? -4.224 -7.308 -1.418 1.00 86.06 104 GLY A CA 1
ATOM 798 C C . GLY A 1 104 ? -3.069 -7.485 -2.413 1.00 86.06 104 GLY A C 1
ATOM 799 O O . GLY A 1 104 ? -2.155 -8.268 -2.163 1.00 86.06 104 GLY A O 1
ATOM 800 N N . ILE A 1 105 ? -3.103 -6.768 -3.540 1.00 84.94 105 ILE A N 1
ATOM 801 C CA . ILE A 1 105 ? -2.090 -6.782 -4.597 1.00 84.94 105 ILE A CA 1
ATOM 802 C C . ILE A 1 105 ? -1.744 -5.351 -4.993 1.00 84.94 105 ILE A C 1
ATOM 804 O O . ILE A 1 105 ? -2.594 -4.466 -4.960 1.00 84.94 105 ILE A O 1
ATOM 808 N N . TYR A 1 106 ? -0.497 -5.116 -5.392 1.00 83.06 106 TYR A N 1
ATOM 809 C CA . TYR A 1 106 ? -0.117 -3.816 -5.936 1.00 83.06 106 TYR A CA 1
ATOM 810 C C . TYR A 1 106 ? -0.789 -3.579 -7.285 1.00 83.06 106 TYR A C 1
ATOM 812 O O . TYR A 1 106 ? -1.011 -4.517 -8.054 1.00 83.06 106 TYR A O 1
ATOM 820 N N . GLU A 1 107 ? -1.082 -2.314 -7.570 1.00 80.00 107 GLU A N 1
ATOM 821 C CA . GLU A 1 107 ? -1.596 -1.935 -8.875 1.00 80.00 107 GLU A CA 1
ATOM 822 C C . GLU A 1 107 ? -0.587 -2.246 -9.988 1.00 80.00 107 GLU A C 1
ATOM 824 O O . GLU A 1 107 ? 0.633 -2.167 -9.820 1.00 80.00 107 GLU A O 1
ATOM 829 N N . ASP A 1 108 ? -1.131 -2.601 -11.146 1.00 79.94 108 ASP A N 1
ATOM 830 C CA . ASP A 1 108 ? -0.369 -2.798 -12.361 1.00 79.94 108 ASP A CA 1
ATOM 831 C C . ASP A 1 108 ? 0.163 -1.463 -12.893 1.00 79.94 108 ASP A C 1
ATOM 833 O O . ASP A 1 108 ? -0.579 -0.641 -13.430 1.00 79.94 108 ASP A O 1
ATOM 837 N N . VAL A 1 109 ? 1.479 -1.277 -12.800 1.00 71.50 109 VAL A N 1
ATOM 838 C CA . VAL A 1 109 ? 2.178 -0.080 -13.289 1.00 71.50 109 VAL A CA 1
ATOM 839 C C . VAL A 1 109 ? 1.996 0.110 -14.805 1.00 71.50 109 VAL A C 1
ATOM 841 O O . VAL A 1 109 ? 2.039 1.238 -15.301 1.00 71.50 109 VAL A O 1
ATOM 844 N N . SER A 1 110 ? 1.700 -0.958 -15.559 1.00 70.50 110 SER A N 1
ATOM 845 C CA . SER A 1 110 ? 1.387 -0.864 -16.991 1.00 70.50 110 SER A CA 1
ATOM 846 C C . SER A 1 110 ? 0.097 -0.085 -17.277 1.00 70.50 110 SER A C 1
ATOM 848 O O . SER A 1 110 ? -0.061 0.451 -18.379 1.00 70.50 110 SER A O 1
ATOM 850 N N . ALA A 1 111 ? -0.789 0.077 -16.284 1.00 69.69 111 ALA A N 1
ATOM 851 C CA . ALA A 1 111 ? -2.017 0.867 -16.397 1.00 69.69 111 ALA A CA 1
ATOM 852 C C . ALA A 1 111 ? -1.756 2.338 -16.769 1.00 69.69 111 ALA A C 1
ATOM 854 O O . ALA A 1 111 ? -2.605 2.968 -17.403 1.00 69.69 111 ALA A O 1
ATOM 855 N N . VAL A 1 112 ? -0.562 2.869 -16.470 1.00 66.56 112 VAL A N 1
ATOM 856 C CA . VAL A 1 112 ? -0.130 4.215 -16.894 1.00 66.56 112 VAL A CA 1
ATOM 857 C C . VAL A 1 112 ? -0.195 4.372 -18.419 1.00 66.56 112 VAL A C 1
ATOM 859 O O . VAL A 1 112 ? -0.560 5.434 -18.917 1.00 66.56 112 VAL A O 1
ATOM 862 N N . THR A 1 113 ? 0.084 3.301 -19.168 1.00 64.25 113 THR A N 1
ATOM 863 C CA . THR A 1 113 ? 0.061 3.299 -20.642 1.00 64.25 113 THR A CA 1
ATOM 864 C C . THR A 1 113 ? -1.308 2.995 -21.250 1.00 64.25 113 THR A C 1
ATOM 866 O O . THR A 1 113 ? -1.506 3.216 -22.441 1.00 64.25 113 THR A O 1
ATOM 869 N N . ARG A 1 114 ? -2.261 2.490 -20.453 1.00 60.88 114 ARG A N 1
ATOM 870 C CA . ARG A 1 114 ? -3.528 1.905 -20.937 1.00 60.88 114 ARG A CA 1
ATOM 871 C C . ARG A 1 114 ? -4.790 2.675 -20.545 1.00 60.88 114 ARG A C 1
ATOM 873 O O . ARG A 1 114 ? -5.877 2.141 -20.708 1.00 60.88 114 ARG A O 1
ATOM 880 N N . GLY A 1 115 ? -4.663 3.901 -20.041 1.00 56.97 115 GLY A N 1
ATOM 881 C CA . GLY A 1 115 ? -5.829 4.722 -19.690 1.00 56.97 115 GLY A CA 1
ATOM 882 C C . GLY A 1 115 ? -5.956 5.028 -18.201 1.00 56.97 115 GLY A C 1
ATOM 883 O O . GLY A 1 115 ? -7.051 5.012 -17.652 1.00 56.97 115 GLY A O 1
ATOM 884 N N . TRP A 1 116 ? -4.849 5.373 -17.539 1.00 58.38 116 TRP A N 1
ATOM 885 C CA . TRP A 1 116 ? -4.836 5.847 -16.147 1.00 58.38 116 TRP A CA 1
ATOM 886 C C . TRP A 1 116 ? -5.908 6.909 -15.837 1.00 58.38 116 TRP A C 1
ATOM 888 O O . TRP A 1 116 ? -6.490 6.903 -14.760 1.00 58.38 116 TRP A O 1
ATOM 898 N N . LYS A 1 117 ? -6.207 7.791 -16.803 1.00 56.59 117 LYS A N 1
ATOM 899 C CA . LYS A 1 117 ? -7.211 8.861 -16.677 1.00 56.59 117 LYS A CA 1
ATOM 900 C C . LYS A 1 117 ? -8.668 8.407 -16.814 1.00 56.59 117 LYS A C 1
ATOM 902 O O . LYS A 1 117 ? -9.553 9.179 -16.470 1.00 56.59 117 LYS A O 1
ATOM 907 N N . GLU A 1 118 ? -8.929 7.213 -17.336 1.00 60.97 118 GLU A N 1
ATOM 90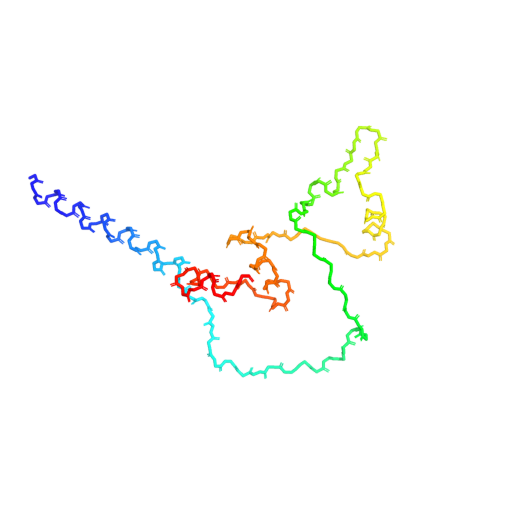8 C CA . GLU A 1 118 ? -10.300 6.730 -17.569 1.00 60.97 118 GLU A CA 1
ATOM 909 C C . GLU A 1 118 ? -10.946 6.168 -16.297 1.00 60.97 118 GLU A C 1
ATOM 911 O O . GLU A 1 118 ? -12.159 5.988 -16.253 1.00 60.97 118 GLU A O 1
ATOM 916 N N . ASN A 1 119 ? -10.148 5.927 -15.253 1.00 52.72 119 ASN A N 1
ATOM 917 C CA . ASN A 1 119 ? -10.613 5.410 -13.971 1.00 52.72 119 ASN A CA 1
ATOM 918 C C . ASN A 1 119 ? -9.869 6.148 -12.835 1.00 52.72 119 ASN A C 1
ATOM 920 O O . ASN A 1 119 ? -8.870 5.621 -12.336 1.00 52.72 119 ASN A O 1
ATOM 924 N N . PRO A 1 120 ? -10.238 7.412 -12.545 1.00 48.16 120 PRO A N 1
ATOM 925 C CA . PRO A 1 120 ? -9.531 8.248 -11.574 1.00 48.16 120 PRO A CA 1
ATOM 926 C C . PRO A 1 120 ? -9.536 7.653 -10.161 1.00 48.16 120 PRO A C 1
ATOM 928 O O . PRO A 1 120 ? -10.541 7.009 -9.784 1.00 48.16 120 PRO A O 1
#

Foldseek 3Di:
DVVVVVVVVVVVVVVVVVVCVVQQDFPDDPDDDDDDDPDDDPDPDDDDDDDPPDAPCQQPDADPVRDHPCVPVVCCCPPPDPDDHDDDDPPSDPVQVVCCVPVVDGDRNNVVVVCPPVPD

Sequence (120 aa):
MILFGFLGVIIHTIFLYSVFDVYFKSPIIHGMTPYSTPLPAPAKRLVLIVADGLRADKLFEVNAQGETNAPYLRDLAMNVGAWGISHTRVPTESRPGHVAIAGGIYEDVSAVTRGWKENP

Radius of gyration: 22.56 Å; chains: 1; bounding box: 54×40×64 Å

pLDDT: mean 85.95, std 10.26, range [48.16, 97.38]

InterPro domains:
  IPR007070 GPI ethanolamine phosphate transferase 1 [PTHR12250] (3-120)
  IPR017850 Alkaline-phosphatase-like, core domain superfamily [G3DSA:3.40.720.10] (30-120)
  IPR017850 Alkaline-phosphatase-like, core domain superfamily [SSF53649] (35-112)

Organism: Stegodyphus mimosarum (NCBI:txid407821)

Secondary structure (DSSP, 8-state):
-HHHHHHHHHHHHHHHHHHHHHHSS--PPP-PPPPPP-SPPS-S-------TT--HHHHS-B-TTS-BS-HHHHHIIIIIS------PPSS-SHHHHHHHHHHSS---GGGGGTTGGG--